Protein AF-A0A3D4CFB9-F1 (afdb_monomer)

pLDDT: mean 89.71, std 14.58, range [47.97, 98.88]

Nearest PDB structures (foldseek):
  4fzs-assembly1_A  TM=2.855E-01  e=3.615E+00  Homo sapiens
  7uwa-assembly1_i  TM=2.660E-01  e=6.168E+00  Citrus x limon

Solvent-accessible surface area (backbone atoms only — not comparable to full-atom values): 9078 Å² total; per-residue (Å²): 119,70,67,62,55,57,52,53,53,53,57,53,50,57,48,59,52,52,49,43,38,66,69,34,31,52,52,45,32,53,51,46,51,51,52,48,51,49,54,54,52,43,54,52,39,56,48,46,58,65,74,46,82,46,56,62,84,35,69,60,57,48,48,40,51,43,43,70,68,47,53,43,54,56,52,49,53,53,49,60,60,47,36,74,77,45,59,70,68,62,33,52,52,48,55,54,44,51,51,52,50,55,52,50,51,53,54,47,50,62,40,44,71,42,46,54,34,55,70,35,59,72,36,67,65,40,44,50,55,36,46,57,48,61,33,89,86,15,68,53,40,52,51,50,51,51,44,51,51,52,46,50,51,52,36,51,51,34,52,47,50,43,53,52,56,56,59,75,75,111

Radius of gyration: 21.68 Å; Cα contacts (8 Å, |Δi|>4): 134; chains: 1; bounding box: 56×26×66 Å

Mean predicted aligned error: 6.48 Å

Sequence (170 aa):
MLVFYITNTTLNQSRDINDKINNIYNPSVSTLEELKLKIIESKMLIYKWVAFPSESDNPEKKKLNHITSDEYQHIRSKLEQLSQFWPVSAKSQLDSTLKKIDDLFYEYESVKVLLPDFDSYNDAENRFLAISNVDENSYIHALSNEILWNLNDLINFQKHQTSKVSKEML

Structure (mmCIF, N/CA/C/O backbone):
data_AF-A0A3D4CFB9-F1
#
_entry.id   AF-A0A3D4CFB9-F1
#
loop_
_atom_site.group_PDB
_atom_site.id
_atom_site.type_symbol
_atom_site.label_atom_id
_atom_site.label_alt_id
_atom_site.label_comp_id
_atom_site.label_asym_id
_atom_site.label_entity_id
_atom_site.label_seq_id
_atom_site.pdbx_PDB_ins_code
_atom_site.Cartn_x
_atom_site.Cartn_y
_atom_site.Cartn_z
_atom_site.occupancy
_atom_site.B_iso_or_equiv
_atom_site.auth_seq_id
_atom_site.auth_comp_id
_atom_site.auth_asym_id
_atom_site.auth_atom_id
_atom_site.pdbx_PDB_model_num
ATOM 1 N N . MET A 1 1 ? -36.285 -11.216 43.066 1.00 54.06 1 MET A N 1
ATOM 2 C CA . MET A 1 1 ? -36.749 -10.617 41.793 1.00 54.06 1 MET A CA 1
ATOM 3 C C . MET A 1 1 ? -35.798 -9.536 41.262 1.00 54.06 1 MET A C 1
ATOM 5 O O . MET A 1 1 ? -35.476 -9.601 40.090 1.00 54.06 1 MET A O 1
ATOM 9 N N . LEU A 1 2 ? -35.276 -8.608 42.083 1.00 51.34 2 LEU A N 1
ATOM 10 C CA . LEU A 1 2 ? -34.312 -7.570 41.643 1.00 51.34 2 LEU A CA 1
ATOM 11 C C . LEU A 1 2 ? -32.921 -8.099 41.226 1.00 51.34 2 LEU A C 1
ATOM 13 O O . LEU A 1 2 ? -32.338 -7.593 40.275 1.00 51.34 2 LEU A O 1
ATOM 17 N N . VAL A 1 3 ? -32.411 -9.149 41.882 1.00 50.53 3 VAL A N 1
ATOM 18 C CA . VAL A 1 3 ? -31.071 -9.709 41.594 1.00 50.53 3 VAL A CA 1
ATOM 19 C C . VAL A 1 3 ? -30.989 -10.304 40.180 1.00 50.53 3 VAL A C 1
ATOM 21 O O . VAL A 1 3 ? -30.025 -10.048 39.475 1.00 50.53 3 VAL A O 1
ATOM 24 N N . PHE A 1 4 ? -32.037 -10.993 39.710 1.00 50.75 4 PHE A N 1
ATOM 25 C CA . PHE A 1 4 ? -32.074 -11.577 38.359 1.00 50.75 4 PHE A CA 1
ATOM 26 C C . PHE A 1 4 ? -32.054 -10.526 37.239 1.00 50.75 4 PHE A C 1
ATOM 28 O O . PHE A 1 4 ? -31.492 -10.783 36.179 1.00 50.75 4 PHE A O 1
ATOM 35 N N . TYR A 1 5 ? -32.639 -9.346 37.466 1.00 48.62 5 TYR A N 1
ATOM 36 C CA . TYR A 1 5 ? -32.657 -8.278 36.465 1.00 48.62 5 TYR A CA 1
ATOM 37 C C . TYR A 1 5 ? -31.267 -7.652 36.296 1.00 48.62 5 TYR A C 1
ATOM 39 O O . TYR A 1 5 ? -30.810 -7.481 35.171 1.00 48.62 5 TYR A O 1
ATOM 47 N N . ILE A 1 6 ? -30.561 -7.414 37.410 1.00 50.47 6 ILE A N 1
ATOM 48 C CA . ILE A 1 6 ? -29.187 -6.887 37.409 1.00 50.47 6 ILE A CA 1
ATOM 49 C C . ILE A 1 6 ? -28.220 -7.919 36.801 1.00 50.47 6 ILE A C 1
ATOM 51 O O . ILE A 1 6 ? -27.379 -7.566 35.980 1.00 50.47 6 ILE A O 1
ATOM 55 N N . THR A 1 7 ? -28.388 -9.212 37.108 1.00 52.31 7 THR A N 1
ATOM 56 C CA . THR A 1 7 ? -27.577 -10.285 36.505 1.00 52.31 7 THR A CA 1
ATOM 57 C C . THR A 1 7 ? -27.787 -10.391 34.989 1.00 52.31 7 THR A C 1
ATOM 59 O O . THR A 1 7 ? -26.820 -10.586 34.256 1.00 52.31 7 THR A O 1
ATOM 62 N N . ASN A 1 8 ? -29.018 -10.214 34.495 1.00 47.97 8 ASN A N 1
ATOM 63 C CA . ASN A 1 8 ? -29.321 -10.323 33.065 1.00 47.97 8 ASN A CA 1
ATOM 64 C C . ASN A 1 8 ? -28.813 -9.117 32.249 1.00 47.97 8 ASN A C 1
ATOM 66 O O . ASN A 1 8 ? -28.409 -9.278 31.099 1.00 47.97 8 ASN A O 1
ATOM 70 N N . THR A 1 9 ? -28.784 -7.913 32.830 1.00 48.81 9 THR A N 1
ATOM 71 C CA . THR A 1 9 ? -28.231 -6.725 32.157 1.00 48.81 9 THR A CA 1
ATOM 72 C C . THR A 1 9 ? -26.707 -6.765 32.065 1.00 48.81 9 THR A C 1
ATOM 74 O O . THR A 1 9 ? -26.164 -6.474 31.001 1.00 48.81 9 THR A O 1
ATOM 77 N N . THR A 1 10 ? -26.016 -7.194 33.128 1.00 51.50 10 THR A N 1
ATOM 78 C CA . THR A 1 10 ? -24.546 -7.284 33.145 1.00 51.50 10 THR A CA 1
ATOM 79 C C . THR A 1 10 ? -24.032 -8.389 32.213 1.00 51.50 10 THR A C 1
ATOM 81 O O . THR A 1 10 ? -23.087 -8.166 31.462 1.00 51.50 10 THR A O 1
ATOM 84 N N . LEU A 1 11 ? -24.695 -9.555 32.166 1.00 54.94 11 LEU A N 1
ATOM 85 C CA . LEU A 1 11 ? -24.332 -10.651 31.250 1.00 54.94 11 LEU A CA 1
ATOM 86 C C . LEU A 1 11 ? -24.511 -10.291 29.767 1.00 54.94 11 LEU A C 1
ATOM 88 O O . LEU A 1 11 ? -23.695 -10.695 28.938 1.00 54.94 11 LEU A O 1
ATOM 92 N N . ASN A 1 12 ? -25.559 -9.537 29.421 1.00 52.44 12 ASN A N 1
ATOM 93 C CA . ASN A 1 12 ? -25.791 -9.110 28.039 1.00 52.44 12 ASN A CA 1
ATOM 94 C C . ASN A 1 12 ? -24.802 -8.020 27.594 1.00 52.44 12 ASN A C 1
ATOM 96 O O . ASN A 1 12 ? -24.360 -8.044 26.448 1.00 52.44 12 ASN A O 1
ATOM 100 N N . GLN A 1 13 ? -24.394 -7.117 28.493 1.00 56.03 13 GLN A N 1
ATOM 101 C CA . GLN A 1 13 ? -23.363 -6.112 28.206 1.00 56.03 13 GLN A CA 1
ATOM 102 C C . GLN A 1 13 ? -21.980 -6.745 28.002 1.00 56.03 13 GLN A C 1
ATOM 104 O O . GLN A 1 13 ? -21.302 -6.412 27.033 1.00 56.03 13 GLN A O 1
ATOM 109 N N . SER A 1 14 ? -21.579 -7.708 28.842 1.00 50.50 14 SER A N 1
ATOM 110 C CA . SER A 1 14 ? -20.303 -8.417 28.657 1.00 50.50 14 SER A CA 1
ATOM 111 C C . SER A 1 14 ? -20.239 -9.208 27.344 1.00 50.50 14 SER A C 1
ATOM 113 O O . SER A 1 14 ? -19.162 -9.321 26.766 1.00 50.50 14 SER A O 1
ATOM 115 N N . ARG A 1 15 ? -21.367 -9.732 26.838 1.00 59.88 15 ARG A N 1
ATOM 116 C CA . ARG A 1 15 ? -21.425 -10.407 25.527 1.00 59.88 15 ARG A CA 1
ATOM 117 C C . ARG A 1 15 ? -21.252 -9.433 24.357 1.00 59.88 15 ARG A C 1
ATOM 119 O O . ARG A 1 15 ? -20.365 -9.657 23.544 1.00 59.88 15 ARG A O 1
ATOM 126 N N . ASP A 1 16 ? -21.996 -8.323 24.333 1.00 63.78 16 ASP A N 1
ATOM 127 C CA . ASP A 1 16 ? -21.887 -7.295 23.275 1.00 63.78 16 ASP A CA 1
ATOM 128 C C . ASP A 1 16 ? -20.476 -6.679 23.199 1.00 63.78 16 ASP A C 1
ATOM 130 O O . ASP A 1 16 ? -19.949 -6.381 22.126 1.00 63.78 16 ASP A O 1
ATOM 134 N N . ILE A 1 17 ? -19.821 -6.533 24.352 1.00 60.25 17 ILE A N 1
ATOM 135 C CA . ILE A 1 17 ? -18.449 -6.037 24.448 1.00 60.25 17 ILE A CA 1
ATOM 136 C C . ILE A 1 17 ? -17.432 -7.049 23.889 1.00 60.25 17 ILE A C 1
ATOM 138 O O . ILE A 1 17 ? -16.555 -6.684 23.099 1.00 60.25 17 ILE A O 1
ATOM 142 N N . ASN A 1 18 ? -17.548 -8.322 24.273 1.00 59.56 18 ASN A N 1
ATOM 143 C CA . ASN A 1 18 ? -16.647 -9.375 23.805 1.00 59.56 18 ASN A CA 1
ATOM 144 C C . ASN A 1 18 ? -16.822 -9.629 22.293 1.00 59.56 18 ASN A C 1
ATOM 146 O O . ASN A 1 18 ? -15.846 -9.867 21.576 1.00 59.56 18 ASN A O 1
ATOM 150 N N . ASP A 1 19 ? -18.046 -9.472 21.785 1.00 72.00 19 ASP A N 1
ATOM 151 C CA . ASP A 1 19 ? -18.350 -9.541 20.357 1.00 72.00 19 ASP A CA 1
ATOM 152 C C . ASP A 1 19 ? -17.677 -8.405 19.571 1.00 72.00 19 ASP A C 1
ATOM 154 O O . ASP A 1 19 ? -17.132 -8.651 18.494 1.00 72.00 19 ASP A O 1
ATOM 158 N N . LYS A 1 20 ? -17.612 -7.179 20.108 1.00 72.94 20 LYS A N 1
ATOM 159 C CA . LYS A 1 20 ? -16.893 -6.062 19.464 1.00 72.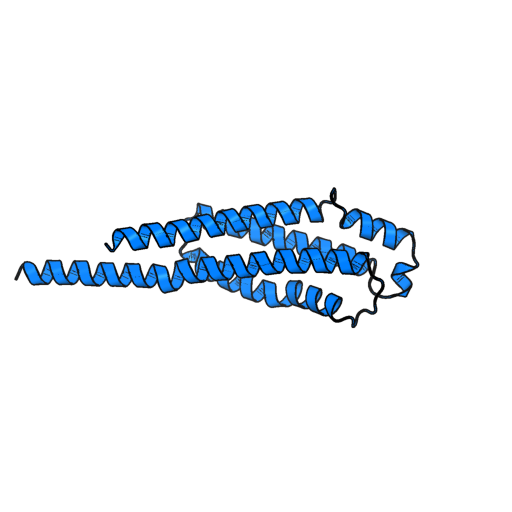94 20 LYS A CA 1
ATOM 160 C C . LYS A 1 20 ? -15.380 -6.285 19.413 1.00 72.94 20 LYS A C 1
ATOM 162 O O . LYS A 1 20 ? -14.756 -6.016 18.387 1.00 72.94 20 LYS A O 1
ATOM 167 N N . ILE A 1 21 ? -14.772 -6.809 20.480 1.00 71.44 21 ILE A N 1
ATOM 168 C CA . ILE A 1 21 ? -13.333 -7.127 20.480 1.00 71.44 21 ILE A CA 1
ATOM 169 C C . ILE A 1 21 ? -13.005 -8.171 19.411 1.00 71.44 21 ILE A C 1
ATOM 171 O O . ILE A 1 21 ? -12.107 -7.953 18.593 1.00 71.44 21 ILE A O 1
ATOM 175 N N . ASN A 1 22 ? -13.737 -9.286 19.404 1.00 79.19 22 ASN A N 1
ATOM 176 C CA . ASN A 1 22 ? -13.406 -10.425 18.552 1.00 79.19 22 ASN A CA 1
ATOM 177 C C . ASN A 1 22 ? -13.788 -10.212 17.085 1.00 79.19 22 ASN A C 1
ATOM 179 O O . ASN A 1 22 ? -13.092 -10.723 16.212 1.00 79.19 22 ASN A O 1
ATOM 183 N N . ASN A 1 23 ? -14.836 -9.433 16.805 1.00 83.00 23 ASN A N 1
ATOM 184 C CA . ASN A 1 23 ? -15.342 -9.264 15.441 1.00 83.00 23 ASN A CA 1
ATOM 185 C C . ASN A 1 23 ? -14.964 -7.925 14.794 1.00 83.00 23 ASN A C 1
ATOM 187 O O . ASN A 1 23 ? -15.076 -7.799 13.578 1.00 83.00 23 ASN A O 1
ATOM 191 N N . ILE A 1 24 ? -14.501 -6.934 15.567 1.00 85.50 24 ILE A N 1
ATOM 192 C CA . ILE A 1 24 ? -14.155 -5.606 15.036 1.00 85.50 24 ILE A CA 1
ATOM 193 C C . ILE A 1 24 ? -12.694 -5.283 15.325 1.00 85.50 24 ILE A C 1
ATOM 195 O O . ILE A 1 24 ? -11.904 -5.186 14.386 1.00 85.50 24 ILE A O 1
ATOM 199 N N . TYR A 1 25 ? -12.299 -5.132 16.591 1.00 86.81 25 TYR A N 1
ATOM 200 C CA . TYR A 1 25 ? -10.986 -4.559 16.915 1.00 86.81 25 TYR A CA 1
ATOM 201 C C . TYR A 1 25 ? -9.815 -5.496 16.596 1.00 86.81 25 TYR A C 1
ATOM 203 O O . TYR A 1 25 ? -8.871 -5.076 15.926 1.00 86.81 25 TYR A O 1
ATOM 211 N N . ASN A 1 26 ? -9.884 -6.773 16.985 1.00 90.12 26 ASN A N 1
ATOM 212 C CA . ASN A 1 26 ? -8.821 -7.736 16.673 1.00 90.12 26 ASN A CA 1
ATOM 213 C C . ASN A 1 26 ? -8.664 -7.957 15.153 1.00 90.12 26 ASN A C 1
ATOM 215 O O . ASN A 1 26 ? -7.538 -7.841 14.653 1.00 90.12 26 ASN A O 1
ATOM 219 N N . PRO A 1 27 ? -9.749 -8.176 14.378 1.00 94.75 27 PRO A N 1
ATOM 220 C CA . PRO A 1 27 ? -9.656 -8.235 12.922 1.00 94.75 27 PRO A CA 1
ATOM 221 C C . PRO A 1 27 ? -9.141 -6.938 12.290 1.00 94.75 27 PRO A C 1
ATOM 223 O O . PRO A 1 27 ? -8.397 -7.005 11.313 1.00 94.75 27 PRO A O 1
ATOM 226 N N . SER A 1 28 ? -9.488 -5.769 12.844 1.00 96.38 28 SER A N 1
ATOM 227 C CA . SER A 1 28 ? -8.995 -4.470 12.362 1.00 96.38 28 SER A CA 1
ATOM 228 C C . SER A 1 28 ? -7.484 -4.356 12.512 1.00 96.38 28 SER A C 1
ATOM 230 O O . SER A 1 28 ? -6.805 -4.025 11.544 1.00 96.38 28 SER A O 1
ATOM 232 N N . VAL A 1 29 ? -6.946 -4.689 13.691 1.00 97.12 29 VAL A N 1
ATOM 233 C CA . VAL A 1 29 ? -5.496 -4.683 13.935 1.00 97.12 29 VAL A CA 1
ATOM 234 C C . VAL A 1 29 ? -4.784 -5.623 12.968 1.00 97.12 29 VAL A C 1
ATOM 236 O O . VAL A 1 29 ? -3.865 -5.195 12.276 1.00 97.12 29 VAL A O 1
ATOM 239 N N . SER A 1 30 ? -5.238 -6.875 12.875 1.00 97.94 30 SER A N 1
ATOM 240 C CA . SER A 1 30 ? -4.607 -7.875 12.010 1.00 97.94 30 SER A CA 1
ATOM 241 C C . SER A 1 30 ? -4.636 -7.469 10.533 1.00 97.94 30 SER A C 1
ATOM 243 O O . SER A 1 30 ? -3.624 -7.592 9.851 1.00 97.94 30 SER A O 1
ATOM 245 N N . THR A 1 31 ? -5.760 -6.935 10.046 1.00 98.44 31 THR A N 1
ATOM 246 C CA . THR A 1 31 ? -5.900 -6.540 8.634 1.00 98.44 31 THR A CA 1
ATOM 247 C C . THR A 1 31 ? -5.084 -5.281 8.310 1.00 98.44 31 THR A C 1
ATOM 249 O O . THR A 1 31 ? -4.515 -5.174 7.228 1.00 98.44 31 THR A O 1
ATOM 252 N N . LEU A 1 32 ? -4.965 -4.330 9.246 1.00 98.75 32 LEU A N 1
ATOM 253 C CA . LEU A 1 32 ? -4.082 -3.169 9.081 1.00 98.75 32 LEU A CA 1
ATOM 254 C C . LEU A 1 32 ? -2.596 -3.564 9.097 1.00 98.75 32 LEU A C 1
ATOM 256 O O . LEU A 1 32 ? -1.803 -3.002 8.343 1.00 98.75 32 LEU A O 1
ATOM 260 N N . GLU A 1 33 ? -2.204 -4.519 9.945 1.00 98.62 33 GLU A N 1
ATOM 261 C CA . GLU A 1 33 ? -0.836 -5.052 9.972 1.00 98.62 33 GLU A CA 1
ATOM 262 C C . GLU A 1 33 ? -0.497 -5.789 8.673 1.00 98.62 33 GLU A C 1
ATOM 264 O O . GLU A 1 33 ? 0.588 -5.590 8.127 1.00 98.62 33 GLU A O 1
ATOM 269 N N . GLU A 1 34 ? -1.443 -6.564 8.141 1.00 98.69 34 GLU A N 1
ATOM 270 C CA . GLU A 1 34 ? -1.335 -7.186 6.823 1.00 98.69 34 GLU A CA 1
ATOM 271 C C . GLU A 1 34 ? -1.146 -6.131 5.725 1.00 98.69 34 GLU A C 1
ATOM 273 O O . GLU A 1 34 ? -0.172 -6.206 4.976 1.00 98.69 34 GLU A O 1
ATOM 278 N N . LEU A 1 35 ? -1.988 -5.089 5.684 1.00 98.81 35 LEU A N 1
ATOM 279 C CA . LEU A 1 35 ? -1.837 -3.989 4.726 1.00 98.81 35 LEU A CA 1
ATOM 280 C C . LEU A 1 35 ? -0.458 -3.330 4.835 1.00 98.81 35 LEU A C 1
ATOM 282 O O . LEU A 1 35 ? 0.208 -3.105 3.827 1.00 98.81 35 LEU A O 1
ATOM 286 N N . LYS A 1 36 ? 0.010 -3.058 6.058 1.00 98.81 36 LYS A N 1
ATOM 287 C CA . LYS A 1 36 ? 1.333 -2.467 6.292 1.00 98.81 36 LYS A CA 1
ATOM 288 C C . LYS A 1 36 ? 2.449 -3.333 5.717 1.00 98.81 36 LYS A C 1
ATOM 290 O O . LYS A 1 36 ? 3.356 -2.808 5.074 1.00 98.81 36 LYS A O 1
ATOM 295 N N . LEU A 1 37 ? 2.386 -4.647 5.936 1.00 98.69 37 LEU A N 1
ATOM 296 C CA . LEU A 1 37 ? 3.348 -5.588 5.368 1.00 98.69 37 LEU A CA 1
ATOM 297 C C . LEU A 1 37 ? 3.320 -5.552 3.838 1.00 98.69 37 LEU A C 1
ATOM 299 O O . LEU A 1 37 ? 4.385 -5.548 3.227 1.00 98.69 37 LEU A O 1
ATOM 303 N N . LYS A 1 38 ? 2.13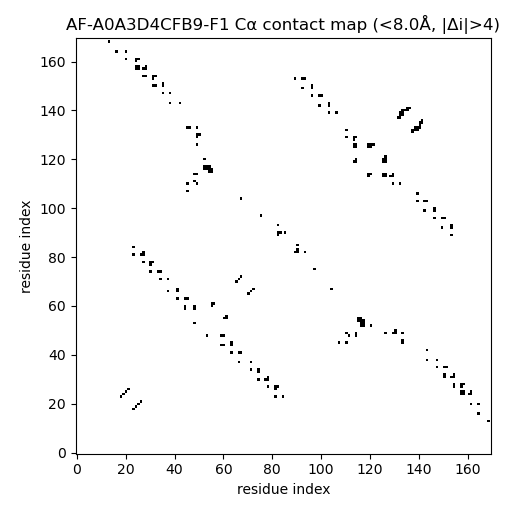5 -5.437 3.226 1.00 98.75 38 LYS A N 1
ATOM 304 C CA . LYS A 1 38 ? 2.000 -5.326 1.767 1.00 98.75 38 LYS A CA 1
ATOM 305 C C . LYS A 1 38 ? 2.609 -4.057 1.197 1.00 98.75 38 LYS A C 1
ATOM 307 O O . LYS A 1 38 ? 3.285 -4.145 0.181 1.00 98.75 38 LYS A O 1
ATOM 312 N N . ILE A 1 39 ? 2.459 -2.917 1.871 1.00 98.69 39 ILE A N 1
ATOM 313 C CA . ILE A 1 39 ? 3.100 -1.659 1.454 1.00 98.69 39 ILE A CA 1
ATOM 314 C C . ILE A 1 39 ? 4.631 -1.741 1.565 1.00 98.69 39 ILE A C 1
ATOM 316 O O . ILE A 1 39 ? 5.351 -1.255 0.694 1.00 98.69 39 ILE A O 1
ATOM 320 N N . ILE A 1 40 ? 5.157 -2.383 2.613 1.00 98.62 40 ILE A N 1
ATOM 321 C CA . ILE A 1 40 ? 6.607 -2.603 2.757 1.00 98.62 40 ILE A CA 1
ATOM 322 C C . ILE A 1 40 ? 7.121 -3.533 1.649 1.00 98.62 40 ILE A C 1
ATOM 324 O O . ILE A 1 40 ? 8.129 -3.235 1.006 1.00 98.62 40 ILE A O 1
ATOM 328 N N . GLU A 1 41 ? 6.424 -4.646 1.421 1.00 98.62 41 GLU A N 1
ATOM 329 C CA . GLU A 1 41 ? 6.759 -5.630 0.392 1.00 98.62 41 GLU A CA 1
ATOM 330 C C . GLU A 1 41 ? 6.725 -4.993 -1.005 1.00 98.62 41 GLU A C 1
ATOM 332 O O . GLU A 1 41 ? 7.689 -5.121 -1.759 1.00 98.62 41 GLU A O 1
ATOM 337 N N . SER A 1 42 ? 5.679 -4.228 -1.327 1.00 98.56 42 SER A N 1
ATOM 338 C CA . SER A 1 42 ? 5.543 -3.558 -2.621 1.00 98.56 42 SER A CA 1
ATOM 339 C C . SER A 1 42 ? 6.625 -2.500 -2.849 1.00 98.56 42 SER A C 1
ATOM 341 O O . SER A 1 42 ? 7.191 -2.446 -3.939 1.00 98.56 42 SER A O 1
ATOM 343 N N . LYS A 1 43 ? 6.983 -1.717 -1.816 1.00 98.19 43 LYS A N 1
ATOM 344 C CA . LYS A 1 43 ? 8.077 -0.731 -1.882 1.00 98.19 43 LYS A CA 1
ATOM 345 C C . LYS A 1 43 ? 9.420 -1.397 -2.183 1.00 98.19 43 LYS A C 1
ATOM 347 O O . LYS A 1 43 ? 10.192 -0.903 -3.001 1.00 98.19 43 LYS A O 1
ATOM 352 N N . MET A 1 44 ? 9.706 -2.531 -1.546 1.00 98.00 44 MET A N 1
ATOM 353 C CA . MET A 1 44 ? 10.911 -3.306 -1.848 1.00 98.00 44 MET A CA 1
ATOM 354 C C . MET A 1 44 ? 10.887 -3.827 -3.292 1.00 98.00 44 MET A C 1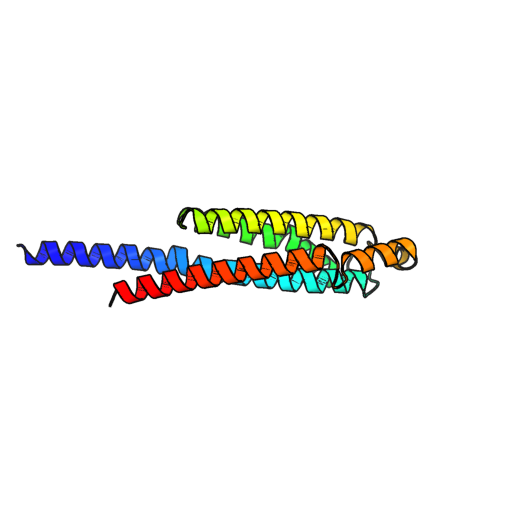
ATOM 356 O O . MET A 1 44 ? 11.896 -3.752 -3.990 1.00 98.00 44 MET A O 1
ATOM 360 N N . LEU A 1 45 ? 9.752 -4.364 -3.741 1.00 98.31 45 LEU A N 1
ATOM 361 C CA . LEU A 1 45 ? 9.630 -4.963 -5.068 1.00 98.31 45 LEU A CA 1
ATOM 362 C C . LEU A 1 45 ? 9.739 -3.933 -6.196 1.00 98.31 45 LEU A C 1
ATOM 364 O O . LEU A 1 45 ? 10.396 -4.225 -7.190 1.00 98.31 45 LEU A O 1
ATOM 368 N N . ILE A 1 46 ? 9.174 -2.729 -6.051 1.00 98.06 46 ILE A N 1
ATOM 369 C CA . ILE A 1 46 ? 9.337 -1.682 -7.072 1.00 98.06 46 ILE A CA 1
ATOM 370 C C . ILE A 1 46 ? 10.790 -1.196 -7.154 1.00 98.06 46 ILE A C 1
ATOM 372 O O . ILE A 1 46 ? 11.305 -0.976 -8.246 1.00 98.06 46 ILE A O 1
ATOM 376 N N . TYR A 1 47 ? 11.506 -1.125 -6.027 1.00 97.00 47 TYR A N 1
ATOM 377 C CA . TYR A 1 47 ? 12.938 -0.824 -6.041 1.00 97.00 47 TYR A CA 1
ATOM 378 C C . TYR A 1 47 ? 13.729 -1.909 -6.783 1.00 97.00 47 TYR A C 1
ATOM 380 O O . TYR A 1 47 ? 14.571 -1.605 -7.628 1.00 97.00 47 TYR A O 1
ATOM 388 N N . LYS A 1 48 ? 13.425 -3.188 -6.519 1.00 96.25 48 LYS A N 1
ATOM 389 C CA . LYS A 1 48 ? 14.033 -4.312 -7.242 1.00 96.25 48 LYS A CA 1
ATOM 390 C C . LYS A 1 48 ? 13.706 -4.292 -8.734 1.00 96.25 48 LYS A C 1
ATOM 392 O O . LYS A 1 48 ? 14.600 -4.564 -9.530 1.00 96.25 48 LYS A O 1
ATOM 397 N N . TRP A 1 49 ? 12.478 -3.917 -9.101 1.00 96.88 49 TRP A N 1
ATOM 398 C CA . TRP A 1 49 ? 12.062 -3.751 -10.495 1.00 96.88 49 TRP A CA 1
ATOM 399 C C . TRP A 1 49 ? 12.999 -2.796 -11.233 1.00 96.88 49 TRP A C 1
ATOM 401 O O . TRP A 1 49 ? 13.423 -3.091 -12.342 1.00 96.88 49 TRP A O 1
ATOM 411 N N . VAL A 1 50 ? 13.375 -1.679 -10.611 1.00 96.31 50 VAL A N 1
ATOM 412 C CA . VAL A 1 50 ? 14.287 -0.700 -11.217 1.00 96.31 50 VAL A CA 1
ATOM 413 C C . VAL A 1 50 ? 15.749 -1.157 -11.167 1.00 96.31 50 VAL A C 1
ATOM 415 O O . VAL A 1 50 ? 16.503 -0.944 -12.116 1.00 96.31 50 VAL A O 1
ATOM 418 N N . ALA A 1 51 ? 16.170 -1.791 -10.071 1.00 93.50 51 ALA A N 1
ATOM 419 C CA . ALA A 1 51 ? 17.568 -2.150 -9.843 1.00 93.50 51 ALA A CA 1
ATOM 420 C C . ALA A 1 51 ? 18.049 -3.344 -10.684 1.00 93.50 51 ALA A C 1
ATOM 422 O O . ALA A 1 51 ? 19.219 -3.380 -11.074 1.00 93.50 51 ALA A O 1
ATOM 423 N N . PHE A 1 52 ? 17.172 -4.317 -10.953 1.00 93.25 52 PHE A N 1
ATOM 424 C CA . PHE A 1 52 ? 17.543 -5.589 -11.569 1.00 93.25 52 PHE A CA 1
ATOM 425 C C . PHE A 1 52 ? 16.781 -5.823 -12.880 1.00 93.25 52 PHE A C 1
ATOM 427 O O . PHE A 1 52 ? 15.583 -6.128 -12.850 1.00 93.25 52 PHE A O 1
ATOM 434 N N . PRO A 1 53 ? 17.474 -5.746 -14.033 1.00 92.44 53 PRO A N 1
ATOM 435 C CA . PRO A 1 53 ? 16.909 -6.156 -15.310 1.00 92.44 53 PRO A CA 1
ATOM 436 C C . PRO A 1 53 ? 16.368 -7.582 -15.225 1.00 92.44 53 PRO A C 1
ATOM 438 O O . PRO A 1 53 ? 17.049 -8.489 -14.740 1.00 92.44 53 PRO A O 1
ATOM 441 N N . SER A 1 54 ? 15.130 -7.779 -15.664 1.00 91.12 54 SER A N 1
ATOM 442 C CA . SER A 1 54 ? 14.476 -9.087 -15.669 1.00 91.12 54 SER A CA 1
ATOM 443 C C . SER A 1 54 ? 13.319 -9.132 -16.665 1.00 91.12 54 SER A C 1
ATOM 445 O O . SER A 1 54 ? 12.686 -8.107 -16.934 1.00 91.12 54 SER A O 1
ATOM 447 N N . GLU A 1 55 ? 13.023 -10.330 -17.172 1.00 87.69 55 GLU A N 1
ATOM 448 C CA . GLU A 1 55 ? 11.826 -10.592 -17.977 1.00 87.69 55 GLU A CA 1
ATOM 449 C C . GLU A 1 55 ? 10.543 -10.246 -17.222 1.00 87.69 55 GLU A C 1
ATOM 451 O O . GLU A 1 55 ? 10.473 -10.329 -15.993 1.00 87.69 55 GLU A O 1
ATOM 456 N N . SER A 1 56 ? 9.488 -9.945 -17.975 1.00 81.94 56 SER A N 1
ATOM 457 C CA . SER A 1 56 ? 8.145 -9.696 -17.432 1.00 81.94 56 SER A CA 1
ATOM 458 C C . SER A 1 56 ? 7.586 -10.867 -16.608 1.00 81.94 56 SER A C 1
ATOM 460 O O . SER A 1 56 ? 6.766 -10.667 -15.710 1.00 81.94 56 SER A O 1
ATOM 462 N N . ASP A 1 57 ? 8.043 -12.095 -16.873 1.00 87.19 57 ASP A N 1
ATOM 463 C CA . ASP A 1 57 ? 7.587 -13.304 -16.195 1.00 87.19 57 ASP A CA 1
ATOM 464 C C . ASP A 1 57 ? 8.305 -13.582 -14.860 1.00 87.19 57 ASP A C 1
ATOM 466 O O . ASP A 1 57 ? 7.964 -14.557 -14.173 1.00 87.19 57 ASP A O 1
ATOM 470 N N . ASN A 1 58 ? 9.240 -12.708 -14.475 1.00 93.12 58 ASN A N 1
ATOM 471 C CA . ASN A 1 58 ? 10.003 -12.802 -13.243 1.00 93.12 58 ASN A CA 1
ATOM 472 C C . ASN A 1 58 ? 9.073 -12.904 -12.010 1.00 93.12 58 ASN A C 1
ATOM 474 O O . ASN A 1 58 ? 8.103 -12.143 -11.895 1.00 93.12 58 ASN A O 1
ATOM 478 N N . PRO A 1 59 ? 9.355 -13.813 -11.054 1.00 95.00 59 PRO A N 1
ATOM 479 C CA . PRO A 1 59 ? 8.506 -14.014 -9.879 1.00 95.00 59 PRO A CA 1
ATOM 480 C C . PRO A 1 59 ? 8.276 -12.758 -9.028 1.00 95.00 59 PRO A C 1
ATOM 482 O O . PRO A 1 59 ? 7.178 -12.575 -8.509 1.00 95.00 59 PRO A O 1
ATOM 485 N N . GLU A 1 60 ? 9.274 -11.881 -8.889 1.00 94.81 60 GLU A N 1
ATOM 486 C CA . GLU A 1 60 ? 9.164 -10.642 -8.109 1.00 94.81 60 GLU A CA 1
ATOM 487 C C . GLU A 1 60 ? 8.269 -9.618 -8.816 1.00 94.81 60 GLU A C 1
ATOM 489 O O . GLU A 1 60 ? 7.409 -9.009 -8.175 1.00 94.81 60 GLU A O 1
ATOM 494 N N . LYS A 1 61 ? 8.391 -9.494 -10.146 1.00 95.88 61 LYS A N 1
ATOM 495 C CA . LYS A 1 61 ? 7.501 -8.655 -10.964 1.00 95.88 61 LYS A CA 1
ATOM 496 C C . LYS A 1 61 ? 6.047 -9.131 -10.871 1.00 95.88 61 LYS A C 1
ATOM 498 O O . LYS A 1 61 ? 5.146 -8.346 -10.572 1.00 95.88 61 LYS A O 1
ATOM 503 N N . LYS A 1 62 ? 5.821 -10.441 -11.028 1.00 96.88 62 LYS A N 1
ATOM 504 C CA . LYS A 1 62 ? 4.501 -11.071 -10.841 1.00 96.88 62 LYS A CA 1
ATOM 505 C C . LYS A 1 62 ? 3.945 -10.841 -9.439 1.00 96.88 62 LYS A C 1
ATOM 507 O O . LYS A 1 62 ? 2.763 -10.537 -9.300 1.00 96.88 62 LYS A O 1
ATOM 512 N N . LYS A 1 63 ? 4.785 -10.953 -8.406 1.00 97.88 63 LYS A N 1
ATOM 513 C CA . LYS A 1 63 ? 4.375 -10.713 -7.021 1.00 97.88 63 LYS A CA 1
ATOM 514 C C . LYS A 1 63 ? 3.943 -9.267 -6.800 1.00 97.88 63 LYS A C 1
ATOM 516 O O . LYS A 1 63 ? 2.904 -9.059 -6.183 1.00 97.88 63 LYS A O 1
ATOM 521 N N . LEU A 1 64 ? 4.688 -8.288 -7.321 1.00 98.25 64 LEU A N 1
ATOM 522 C CA . LEU A 1 64 ? 4.300 -6.880 -7.214 1.00 98.25 64 LEU A CA 1
ATOM 523 C C . LEU A 1 64 ? 2.933 -6.642 -7.854 1.00 98.25 64 LEU A C 1
ATOM 525 O O . LEU A 1 64 ? 2.074 -6.036 -7.225 1.00 98.25 64 LEU A O 1
ATOM 529 N N . ASN A 1 65 ? 2.721 -7.171 -9.060 1.00 97.62 65 ASN A N 1
ATOM 530 C CA . ASN A 1 65 ? 1.437 -7.058 -9.750 1.00 97.62 65 ASN A CA 1
ATOM 531 C C . ASN A 1 65 ? 0.299 -7.684 -8.938 1.00 97.62 65 ASN A C 1
ATOM 533 O O . ASN A 1 65 ? -0.722 -7.040 -8.738 1.00 97.62 65 ASN A O 1
ATOM 537 N N . HIS A 1 66 ? 0.500 -8.889 -8.401 1.00 98.00 66 HIS A N 1
ATOM 538 C CA . HIS A 1 66 ? -0.504 -9.562 -7.576 1.00 98.00 66 HIS A CA 1
ATOM 539 C C . HIS A 1 66 ? -0.839 -8.788 -6.288 1.00 98.00 66 HIS A C 1
ATOM 541 O O . HIS A 1 66 ? -2.003 -8.713 -5.894 1.00 98.00 66 HIS A O 1
ATOM 547 N N . ILE A 1 67 ? 0.158 -8.162 -5.646 1.00 98.56 67 ILE A N 1
ATOM 548 C CA . ILE A 1 67 ? -0.078 -7.295 -4.483 1.00 98.56 67 ILE A CA 1
ATOM 549 C C . ILE A 1 67 ? -0.958 -6.102 -4.872 1.00 98.56 67 ILE A C 1
ATOM 551 O O . ILE A 1 67 ? -1.925 -5.813 -4.167 1.00 98.56 67 ILE A O 1
ATOM 555 N N . THR A 1 68 ? -0.632 -5.414 -5.972 1.00 97.31 68 THR A N 1
ATOM 556 C CA . THR A 1 68 ? -1.307 -4.168 -6.366 1.00 97.31 68 THR A CA 1
ATOM 557 C C . THR A 1 68 ? -2.689 -4.393 -6.982 1.00 97.31 68 THR A C 1
ATOM 559 O O . THR A 1 68 ? -3.557 -3.538 -6.819 1.00 97.31 68 THR A O 1
ATOM 562 N N . SER A 1 69 ? -2.923 -5.522 -7.664 1.00 94.25 69 SER A N 1
ATOM 563 C CA . SER A 1 69 ? -4.199 -5.807 -8.336 1.00 94.25 69 SER A CA 1
ATOM 564 C C . SER A 1 69 ? -5.175 -6.636 -7.504 1.00 94.25 69 SER A C 1
ATOM 566 O O . SER A 1 69 ? -6.377 -6.387 -7.580 1.00 94.25 69 SER A O 1
ATOM 568 N N . ASP A 1 70 ? -4.685 -7.589 -6.702 1.00 96.62 70 ASP A N 1
ATOM 569 C CA . ASP A 1 70 ? -5.538 -8.625 -6.107 1.00 96.62 70 ASP A CA 1
ATOM 570 C C . ASP A 1 70 ? -5.511 -8.566 -4.576 1.00 96.62 70 ASP A C 1
ATOM 572 O O . ASP A 1 70 ? -6.537 -8.307 -3.941 1.00 96.62 70 ASP A O 1
ATOM 576 N N . GLU A 1 71 ? -4.339 -8.766 -3.959 1.00 98.12 71 GLU A N 1
ATOM 577 C CA . GLU A 1 71 ? -4.231 -8.848 -2.493 1.00 98.12 71 GLU A CA 1
ATOM 578 C C . GLU A 1 71 ? -4.708 -7.549 -1.831 1.00 98.12 71 GLU A C 1
ATOM 580 O O . GLU A 1 71 ? -5.470 -7.580 -0.860 1.00 98.12 71 GLU A O 1
ATOM 585 N N . TYR A 1 72 ? -4.330 -6.398 -2.394 1.00 98.25 72 TYR A N 1
ATOM 586 C CA . TYR A 1 72 ? -4.783 -5.104 -1.900 1.00 98.25 72 TYR A CA 1
ATOM 587 C C . TYR A 1 72 ? -6.306 -4.946 -1.956 1.00 98.25 72 TYR A C 1
ATOM 589 O O . TYR A 1 72 ? -6.888 -4.466 -0.986 1.00 98.25 72 TYR A O 1
ATOM 597 N N . GLN A 1 73 ? -6.972 -5.384 -3.028 1.00 98.06 73 GLN A N 1
ATOM 598 C CA . GLN A 1 73 ? -8.429 -5.249 -3.154 1.00 98.06 73 GLN A CA 1
ATOM 599 C C . GLN A 1 73 ? -9.163 -6.053 -2.075 1.00 98.06 73 GLN A C 1
ATOM 601 O O . GLN A 1 73 ? -10.129 -5.573 -1.474 1.00 98.06 73 GLN A O 1
ATOM 606 N N . HIS A 1 74 ? -8.664 -7.250 -1.761 1.00 98.06 74 HIS A N 1
ATOM 607 C CA . HIS A 1 74 ? -9.204 -8.070 -0.678 1.00 98.06 74 HIS A CA 1
ATOM 608 C C . HIS A 1 74 ? -9.026 -7.409 0.695 1.00 98.06 74 HIS A C 1
ATOM 610 O O . HIS A 1 74 ? -9.982 -7.316 1.471 1.00 98.06 74 HIS A O 1
ATOM 616 N N . ILE A 1 75 ? -7.823 -6.906 0.985 1.00 98.56 75 ILE A N 1
ATOM 617 C CA . ILE A 1 75 ? -7.512 -6.222 2.247 1.00 98.56 75 ILE A CA 1
ATOM 618 C C . ILE A 1 75 ? -8.340 -4.939 2.389 1.00 98.56 75 ILE A C 1
ATOM 620 O O . ILE A 1 75 ? -8.938 -4.698 3.441 1.00 98.56 75 ILE A O 1
ATOM 624 N N . ARG A 1 76 ? -8.422 -4.142 1.318 1.00 98.50 76 ARG A N 1
ATOM 625 C CA . ARG A 1 76 ? -9.209 -2.909 1.243 1.00 98.50 76 ARG A CA 1
ATOM 626 C C . ARG A 1 76 ? -10.673 -3.173 1.572 1.00 98.50 76 ARG A C 1
ATOM 628 O O . ARG A 1 76 ? -11.200 -2.553 2.492 1.00 98.50 76 ARG A O 1
ATOM 635 N N . SER A 1 77 ? -11.305 -4.125 0.886 1.00 98.12 77 SER A N 1
ATOM 636 C CA . SER A 1 77 ? -12.720 -4.448 1.106 1.00 98.12 77 SER A CA 1
ATOM 637 C C . SER A 1 77 ? -12.991 -4.866 2.556 1.00 98.12 77 SER A C 1
ATOM 639 O O . SER A 1 77 ? -13.956 -4.418 3.179 1.00 98.12 77 SER A O 1
ATOM 641 N N . LYS A 1 78 ? -12.097 -5.668 3.143 1.00 97.94 78 LYS A N 1
ATOM 642 C CA . LYS A 1 78 ? -12.203 -6.083 4.546 1.00 97.94 78 LYS A CA 1
ATOM 643 C C . LYS A 1 78 ? -12.079 -4.898 5.510 1.00 97.94 78 LYS A C 1
ATOM 645 O O . LYS A 1 78 ? -12.855 -4.805 6.461 1.00 97.94 78 LYS A O 1
ATOM 650 N N . LEU A 1 79 ? -11.149 -3.973 5.269 1.00 98.31 79 LEU A N 1
ATOM 651 C CA . LEU A 1 79 ? -11.011 -2.755 6.076 1.00 98.31 79 LEU A CA 1
ATOM 652 C C . LEU A 1 79 ? -12.219 -1.825 5.934 1.00 98.31 79 LEU A C 1
ATOM 654 O O . LEU A 1 79 ? -12.671 -1.277 6.934 1.00 98.31 79 LEU A O 1
ATOM 658 N N . GLU A 1 80 ? -12.784 -1.681 4.736 1.00 97.69 80 GLU A N 1
ATOM 659 C CA . GLU A 1 80 ? -13.998 -0.891 4.498 1.00 97.69 80 GLU A CA 1
ATOM 660 C C . GLU A 1 80 ? -15.220 -1.457 5.241 1.00 97.69 80 GLU A C 1
ATOM 662 O O . GLU A 1 80 ? -16.057 -0.688 5.721 1.00 97.69 80 GLU A O 1
ATOM 667 N N . GLN A 1 81 ? -15.317 -2.784 5.377 1.00 96.19 81 GLN A N 1
ATOM 668 C CA . GLN A 1 81 ? -16.354 -3.445 6.177 1.00 96.19 81 GLN A CA 1
ATOM 669 C C . GLN A 1 81 ? -16.142 -3.219 7.678 1.00 96.19 81 GLN A C 1
ATOM 671 O O . GLN A 1 81 ? -17.065 -2.812 8.384 1.00 96.19 81 GLN A O 1
ATOM 676 N N . LEU A 1 82 ? -14.919 -3.436 8.170 1.00 95.62 82 LEU A N 1
ATOM 677 C CA . LEU A 1 82 ? -14.583 -3.250 9.585 1.00 95.62 82 LEU A CA 1
ATOM 678 C C . LEU A 1 82 ? -14.738 -1.785 10.019 1.00 95.62 82 LEU A C 1
ATOM 680 O O . LEU A 1 82 ? -15.230 -1.509 11.115 1.00 95.62 82 LEU A O 1
ATOM 684 N N . SER A 1 83 ? -14.384 -0.839 9.144 1.00 95.94 83 SER A N 1
ATOM 685 C CA . SER A 1 83 ? -14.405 0.595 9.440 1.00 95.94 83 SER A CA 1
ATOM 686 C C . SER A 1 83 ? -15.800 1.195 9.573 1.00 95.94 83 SER A C 1
ATOM 688 O O . SER A 1 83 ? -15.933 2.318 10.058 1.00 95.94 83 SER A O 1
ATOM 690 N N . GLN A 1 84 ? -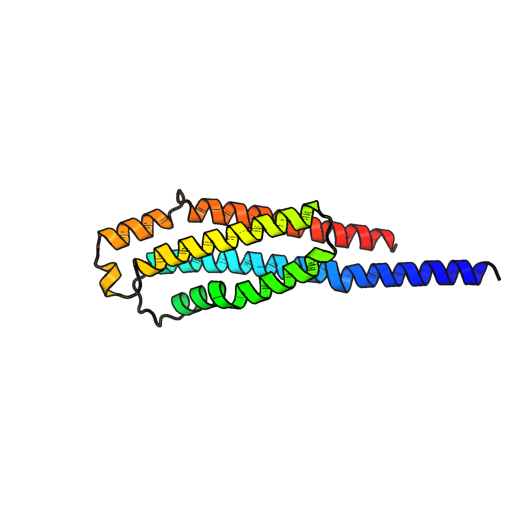16.858 0.470 9.188 1.00 94.12 84 GLN A N 1
ATOM 691 C CA . GLN A 1 84 ? -18.242 0.900 9.432 1.00 94.12 84 GLN A CA 1
ATOM 692 C C . GLN A 1 84 ? -18.552 1.045 10.926 1.00 94.12 84 GLN A C 1
ATOM 694 O O . GLN A 1 84 ? -19.430 1.816 11.299 1.00 94.12 84 GLN A O 1
ATOM 699 N N . PHE A 1 85 ? -17.806 0.340 11.777 1.00 91.25 85 PHE A N 1
ATOM 700 C CA . PHE A 1 85 ? -17.974 0.370 13.228 1.00 91.25 85 PHE A CA 1
ATOM 701 C C . PHE A 1 85 ? -16.936 1.243 13.941 1.00 91.25 85 PHE A C 1
ATOM 703 O O . PHE A 1 85 ? -16.898 1.287 15.171 1.00 91.25 85 PHE A O 1
ATOM 710 N N . TRP A 1 86 ? -16.056 1.913 13.194 1.00 93.19 86 TRP A N 1
ATOM 711 C CA . TRP A 1 86 ? -15.031 2.774 13.773 1.00 93.19 86 TRP A CA 1
ATOM 712 C C . TRP A 1 86 ? -15.584 4.177 14.036 1.00 93.19 86 TRP A C 1
ATOM 714 O O . TRP A 1 86 ? -16.526 4.617 13.373 1.00 93.19 86 TRP A O 1
ATOM 724 N N . PRO A 1 87 ? -14.972 4.940 14.957 1.00 93.50 87 PRO A N 1
ATOM 725 C CA . PRO A 1 87 ? -15.236 6.367 15.057 1.00 93.50 87 PRO A CA 1
ATOM 726 C C . PRO A 1 87 ? -14.973 7.079 13.727 1.00 93.50 87 PRO A C 1
ATOM 728 O O . PRO A 1 87 ? -14.030 6.745 13.008 1.00 93.50 87 PRO A O 1
ATOM 731 N N . VAL A 1 88 ? -15.782 8.099 13.430 1.00 94.50 88 VAL A N 1
ATOM 732 C CA . VAL A 1 88 ? -15.752 8.837 12.152 1.00 94.50 88 VAL A CA 1
ATOM 733 C C . VAL A 1 88 ? -14.353 9.361 11.812 1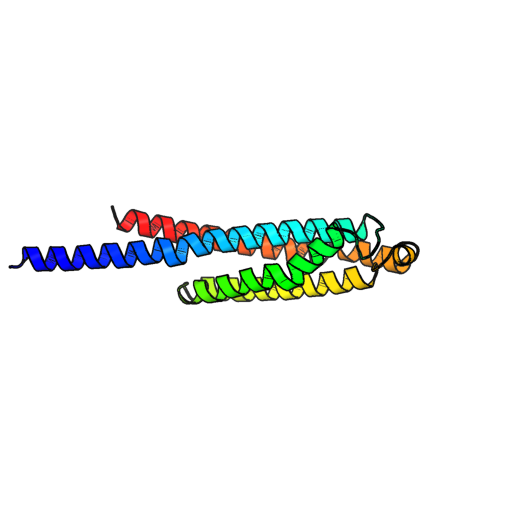.00 94.50 88 VAL A C 1
ATOM 735 O O . VAL A 1 88 ? -13.949 9.312 10.655 1.00 94.50 88 VAL A O 1
ATOM 738 N N . SER A 1 89 ? -13.588 9.814 12.809 1.00 95.62 89 SER A N 1
ATOM 739 C CA . SER A 1 89 ? -12.209 10.274 12.615 1.00 95.62 89 SER A CA 1
ATOM 740 C C . SER A 1 89 ? -11.284 9.163 12.107 1.00 95.62 89 SER A C 1
ATOM 742 O O . SER A 1 89 ? -10.587 9.364 11.117 1.00 95.62 89 SER A O 1
ATOM 744 N N . ALA A 1 90 ? -11.319 7.983 12.731 1.00 96.56 90 ALA A N 1
ATOM 745 C CA . ALA A 1 90 ? -10.504 6.835 12.333 1.00 96.56 90 ALA A CA 1
ATOM 746 C C . ALA A 1 90 ? -10.923 6.292 10.958 1.00 96.56 90 ALA A C 1
ATOM 748 O O . ALA A 1 90 ? -10.069 5.930 10.151 1.00 96.56 90 ALA A O 1
ATOM 749 N N . LYS A 1 91 ? -12.230 6.280 10.662 1.00 97.62 91 LYS A N 1
ATOM 750 C CA . LYS A 1 91 ? -12.741 5.924 9.331 1.00 97.62 91 LYS A CA 1
ATOM 751 C C . LYS A 1 91 ? -12.232 6.895 8.260 1.00 97.62 91 LYS A C 1
ATOM 753 O O . LYS A 1 91 ? -11.683 6.459 7.260 1.00 97.62 91 LYS A O 1
ATOM 758 N N . SER A 1 92 ? -12.331 8.202 8.505 1.00 98.12 92 SER A N 1
ATOM 759 C CA . SER A 1 92 ? -11.844 9.236 7.581 1.00 98.12 92 SER A CA 1
ATOM 760 C C . SER A 1 92 ? -10.331 9.134 7.333 1.00 98.12 92 SER A C 1
ATOM 762 O O . SER A 1 92 ? -9.867 9.258 6.199 1.00 98.12 92 SER A O 1
ATOM 764 N N . GLN A 1 93 ? -9.551 8.840 8.379 1.00 98.44 93 GLN A N 1
ATOM 765 C CA . GLN A 1 93 ? -8.113 8.605 8.251 1.00 98.44 93 GLN A CA 1
ATOM 766 C C . GLN A 1 93 ? -7.807 7.352 7.418 1.00 98.44 93 GLN A C 1
ATOM 768 O O . GLN A 1 93 ? -6.909 7.393 6.574 1.00 98.44 93 GLN A O 1
ATOM 773 N N . LEU A 1 94 ? -8.560 6.260 7.600 1.00 98.69 94 LEU A N 1
ATOM 774 C CA . LEU A 1 94 ? -8.458 5.078 6.743 1.00 98.69 94 LEU A CA 1
ATOM 775 C C . LEU A 1 94 ? -8.788 5.423 5.289 1.00 98.69 94 LEU A C 1
ATOM 777 O O . LEU A 1 94 ? -7.987 5.112 4.415 1.00 98.69 94 LEU A O 1
ATOM 781 N N . ASP A 1 95 ? -9.904 6.102 5.028 1.00 98.62 95 ASP A N 1
ATOM 782 C CA . ASP A 1 95 ? -10.330 6.463 3.671 1.00 98.62 95 ASP A CA 1
ATOM 783 C C . ASP A 1 95 ? -9.273 7.326 2.962 1.00 98.62 95 ASP A C 1
ATOM 785 O O . ASP A 1 95 ? -8.958 7.110 1.791 1.00 98.62 95 ASP A O 1
ATOM 789 N N . SER A 1 96 ? -8.670 8.285 3.675 1.00 98.56 96 SER A N 1
ATOM 790 C CA . SER A 1 96 ? -7.550 9.075 3.151 1.00 98.56 96 SER A CA 1
ATOM 791 C C . SER A 1 96 ? -6.303 8.225 2.899 1.00 98.56 96 SER A C 1
ATOM 793 O O . SER A 1 96 ? -5.610 8.445 1.908 1.00 98.56 96 SER A O 1
ATOM 795 N N . THR A 1 97 ? -6.017 7.255 3.769 1.00 98.81 97 THR A N 1
ATOM 796 C CA . THR A 1 97 ? -4.872 6.345 3.619 1.00 98.81 97 THR A CA 1
ATOM 797 C C . THR A 1 97 ? -5.056 5.415 2.422 1.00 98.81 97 THR A C 1
ATOM 799 O O . THR A 1 97 ? -4.114 5.222 1.662 1.00 98.81 97 THR A O 1
ATOM 802 N N . LEU A 1 98 ? -6.262 4.883 2.208 1.00 98.81 98 LEU A N 1
ATOM 803 C CA . LEU A 1 98 ? -6.573 4.018 1.069 1.00 98.81 98 LEU A CA 1
ATOM 804 C C . LEU A 1 98 ? -6.418 4.761 -0.260 1.00 98.81 98 LEU A C 1
ATOM 806 O O . LEU A 1 98 ? -5.791 4.220 -1.161 1.00 98.81 98 LEU A O 1
ATOM 810 N N . LYS A 1 99 ? -6.867 6.020 -0.346 1.00 98.69 99 LYS A N 1
ATOM 811 C CA . LYS A 1 99 ? -6.640 6.864 -1.533 1.00 98.69 99 LYS A CA 1
ATOM 812 C C . LYS A 1 99 ? -5.155 7.075 -1.829 1.00 98.69 99 LYS A C 1
ATOM 814 O O . LYS A 1 99 ? -4.741 6.934 -2.966 1.00 98.69 99 LYS A O 1
ATOM 819 N N . LYS A 1 100 ? -4.339 7.331 -0.802 1.00 98.81 100 LYS A N 1
ATOM 820 C CA . LYS A 1 100 ? -2.880 7.447 -0.973 1.00 98.81 100 LYS A CA 1
ATOM 821 C C . LYS A 1 100 ? -2.250 6.146 -1.465 1.00 98.81 100 LYS A C 1
ATOM 823 O O . LYS A 1 100 ? -1.262 6.190 -2.182 1.00 98.81 100 LYS A O 1
ATOM 828 N N . ILE A 1 101 ? -2.791 4.995 -1.067 1.00 98.88 101 ILE A N 1
ATOM 829 C CA . ILE A 1 101 ? -2.330 3.697 -1.574 1.00 98.88 101 ILE A CA 1
ATOM 830 C C . ILE A 1 101 ? -2.724 3.522 -3.044 1.00 98.88 101 ILE A C 1
ATOM 832 O O . ILE A 1 101 ? -1.888 3.078 -3.825 1.00 98.88 101 ILE A O 1
ATOM 836 N N . ASP A 1 102 ? -3.946 3.912 -3.424 1.00 98.69 102 ASP A N 1
ATOM 837 C CA . ASP A 1 102 ? -4.371 3.942 -4.830 1.00 98.69 102 ASP A CA 1
ATOM 838 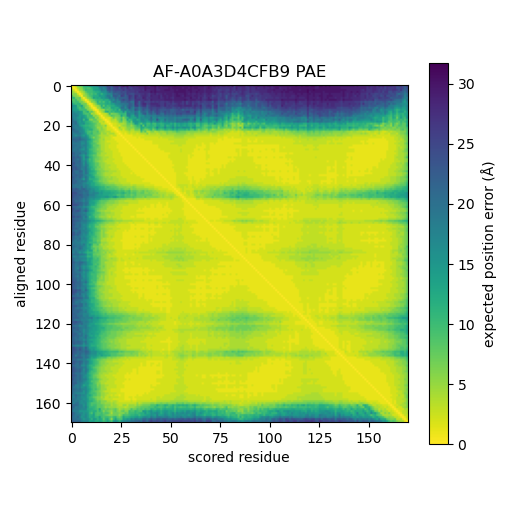C C . ASP A 1 102 ? -3.410 4.829 -5.659 1.00 98.69 102 ASP A C 1
ATOM 840 O O . ASP A 1 102 ? -2.895 4.386 -6.687 1.00 98.69 102 ASP A O 1
ATOM 844 N N . ASP A 1 103 ? -3.080 6.028 -5.162 1.00 98.56 103 ASP A N 1
ATOM 845 C CA . ASP A 1 103 ? -2.119 6.946 -5.793 1.00 98.56 103 ASP A CA 1
ATOM 846 C C . ASP A 1 103 ? -0.706 6.331 -5.873 1.00 98.56 103 ASP A C 1
ATOM 848 O O . ASP A 1 103 ? -0.062 6.368 -6.918 1.00 98.56 103 ASP A O 1
ATOM 852 N N . LEU A 1 104 ? -0.224 5.694 -4.800 1.00 98.75 104 LEU A N 1
ATOM 853 C CA . LEU A 1 104 ? 1.082 5.026 -4.779 1.00 98.75 104 LEU A CA 1
ATOM 854 C C . LEU A 1 104 ? 1.177 3.932 -5.847 1.00 98.75 104 LEU A C 1
ATOM 856 O O . LEU A 1 104 ? 2.207 3.788 -6.505 1.00 98.75 104 LEU A O 1
ATOM 860 N N . PHE A 1 105 ? 0.121 3.137 -6.006 1.00 98.69 105 PHE A N 1
ATOM 861 C CA . PHE A 1 105 ? 0.105 2.059 -6.988 1.00 98.69 105 PHE A CA 1
ATOM 862 C C . PHE A 1 105 ? -0.027 2.581 -8.413 1.00 98.69 105 PHE A C 1
ATOM 864 O O . PHE A 1 105 ? 0.570 1.996 -9.313 1.00 98.69 105 PHE A O 1
ATOM 871 N N . TYR A 1 106 ? -0.704 3.710 -8.617 1.00 98.25 106 TYR A N 1
ATOM 872 C CA . TYR A 1 106 ? -0.670 4.414 -9.894 1.00 98.25 106 TYR A CA 1
ATOM 873 C C . TYR A 1 106 ? 0.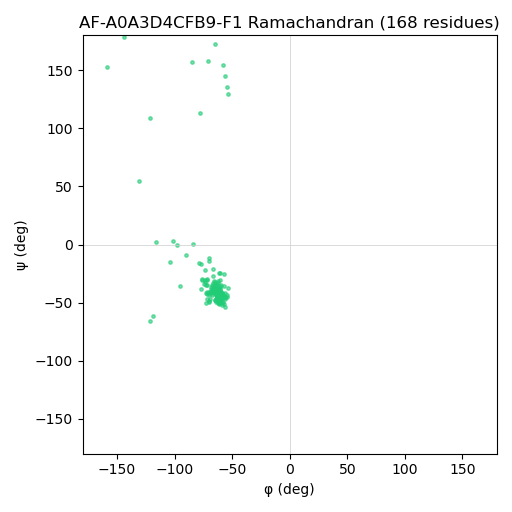761 4.836 -10.273 1.00 98.25 106 TYR A C 1
ATOM 875 O O . TYR A 1 106 ? 1.207 4.578 -11.391 1.00 98.25 106 TYR A O 1
ATOM 883 N N . GLU A 1 107 ? 1.530 5.384 -9.328 1.00 98.31 107 GLU A N 1
ATOM 884 C CA . GLU A 1 107 ? 2.941 5.724 -9.563 1.00 98.31 107 GLU A CA 1
ATOM 885 C C . GLU A 1 107 ? 3.805 4.487 -9.856 1.00 98.31 107 GLU A C 1
ATOM 887 O O . GLU A 1 107 ? 4.723 4.537 -10.678 1.00 98.31 107 GLU A O 1
ATOM 892 N N . TYR A 1 108 ? 3.498 3.339 -9.243 1.00 98.50 108 TYR A N 1
ATOM 893 C CA . TYR A 1 108 ? 4.178 2.086 -9.583 1.00 98.50 108 TYR A CA 1
ATOM 894 C C . TYR A 1 108 ? 3.932 1.674 -11.029 1.00 98.50 108 TYR A C 1
ATOM 896 O O . TYR A 1 108 ? 4.874 1.233 -11.681 1.00 98.50 108 TYR 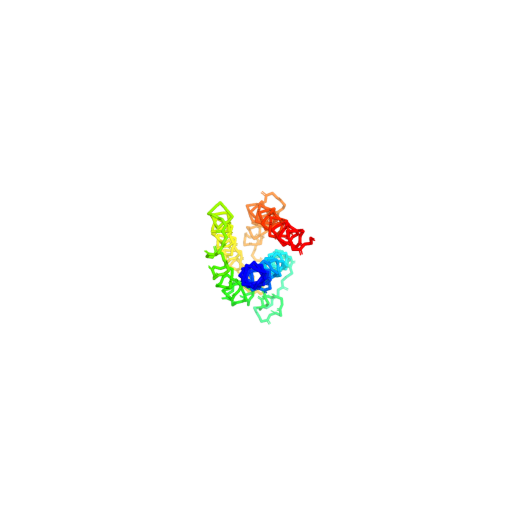A O 1
ATOM 904 N N . GLU A 1 109 ? 2.713 1.820 -11.551 1.00 98.00 109 GLU A N 1
ATOM 905 C CA . GLU A 1 109 ? 2.435 1.514 -12.958 1.00 98.00 109 GLU A CA 1
ATOM 906 C C . GLU A 1 109 ? 3.244 2.412 -13.901 1.00 98.00 109 GLU A C 1
ATOM 908 O O . GLU A 1 109 ? 3.847 1.909 -14.851 1.00 98.00 109 GLU A O 1
ATOM 913 N N . SER A 1 110 ? 3.369 3.706 -13.586 1.00 96.94 110 SER A N 1
ATOM 914 C CA . SER A 1 110 ? 4.228 4.631 -14.339 1.00 96.94 110 SER A CA 1
ATOM 915 C C . SER A 1 110 ? 5.681 4.147 -14.404 1.00 96.94 110 SER A C 1
ATOM 917 O O . SER A 1 110 ? 6.297 4.182 -15.468 1.00 96.94 110 SER A O 1
ATOM 919 N N . VAL A 1 111 ? 6.225 3.627 -13.298 1.00 97.44 111 VAL A N 1
ATOM 920 C CA . VAL A 1 111 ? 7.583 3.054 -13.262 1.00 97.44 111 VAL A CA 1
ATOM 921 C C . VAL A 1 111 ? 7.672 1.737 -14.039 1.00 97.44 111 VAL A C 1
ATOM 923 O O . VAL A 1 111 ? 8.628 1.528 -14.786 1.00 97.44 111 VAL A O 1
ATOM 926 N N . LYS A 1 112 ? 6.689 0.841 -13.895 1.00 96.56 112 LYS A N 1
ATOM 927 C CA . LYS A 1 112 ? 6.683 -0.471 -14.567 1.00 96.56 112 LYS A CA 1
ATOM 928 C C . LYS A 1 112 ? 6.666 -0.335 -16.089 1.00 96.56 112 LYS A C 1
ATOM 930 O O . LYS A 1 112 ? 7.344 -1.106 -16.765 1.00 96.56 112 LYS A O 1
ATOM 935 N N . VAL A 1 113 ? 5.932 0.647 -16.619 1.00 96.38 113 VAL A N 1
ATOM 936 C CA . VAL A 1 113 ? 5.822 0.918 -18.064 1.00 96.38 113 VAL A CA 1
ATOM 937 C C . VAL A 1 113 ? 7.145 1.390 -18.676 1.00 96.38 113 VAL A C 1
ATOM 939 O O . VAL A 1 113 ? 7.384 1.136 -19.853 1.00 96.38 113 VAL A O 1
ATOM 942 N N . LEU A 1 114 ? 8.027 2.018 -17.892 1.00 96.81 114 LEU A N 1
ATOM 943 C CA . LEU A 1 114 ? 9.368 2.394 -18.357 1.00 96.81 114 LEU A CA 1
ATOM 944 C C . LEU A 1 114 ? 10.288 1.180 -18.523 1.00 96.81 114 LEU A C 1
ATOM 946 O O . LEU A 1 114 ? 11.191 1.216 -19.353 1.00 96.81 114 LEU A O 1
ATOM 950 N N . LEU A 1 115 ? 10.079 0.127 -17.721 1.00 96.00 115 LEU A N 1
ATOM 951 C CA . LEU A 1 115 ? 10.978 -1.027 -17.619 1.00 96.00 115 LEU A CA 1
ATOM 952 C C . LEU A 1 115 ? 10.257 -2.397 -17.731 1.00 96.00 115 LEU A C 1
ATOM 954 O O . LEU A 1 115 ? 10.370 -3.231 -16.815 1.00 96.00 115 LEU A O 1
ATOM 958 N N . PRO A 1 116 ? 9.471 -2.663 -18.797 1.00 93.12 116 PRO A N 1
ATOM 959 C CA . PRO A 1 116 ? 8.669 -3.885 -18.910 1.00 93.12 116 PRO A CA 1
ATOM 960 C C . PRO A 1 116 ? 9.502 -5.170 -19.079 1.00 93.12 116 PRO A C 1
ATOM 962 O O . PRO A 1 116 ? 9.153 -6.203 -18.500 1.00 93.12 116 PRO A O 1
ATOM 965 N N . ASP A 1 117 ? 10.618 -5.109 -19.806 1.00 90.69 117 ASP A N 1
ATOM 966 C CA . ASP A 1 117 ? 11.431 -6.252 -20.265 1.00 90.69 117 ASP A CA 1
ATOM 967 C C . ASP A 1 117 ? 12.934 -5.925 -20.262 1.00 90.69 117 ASP A C 1
ATOM 969 O O . ASP A 1 117 ? 13.311 -4.813 -19.916 1.00 90.69 117 ASP A O 1
ATOM 973 N N . PHE A 1 118 ? 13.819 -6.858 -20.630 1.00 90.88 118 PHE A N 1
ATOM 974 C CA . PHE A 1 118 ? 15.267 -6.595 -20.624 1.00 90.88 118 PHE A CA 1
ATOM 975 C C . PHE A 1 118 ? 15.710 -5.458 -21.546 1.00 90.88 118 PHE A C 1
ATOM 977 O O . PHE A 1 118 ? 16.608 -4.702 -21.168 1.00 90.88 118 PHE A O 1
ATOM 984 N N . ASP A 1 119 ? 15.107 -5.331 -22.727 1.00 91.94 119 ASP A N 1
ATOM 985 C CA . ASP A 1 119 ? 15.525 -4.345 -23.724 1.00 91.94 119 ASP A CA 1
ATOM 986 C C . ASP A 1 119 ? 15.295 -2.924 -23.211 1.00 91.94 119 ASP A C 1
ATOM 988 O O . ASP A 1 119 ? 16.151 -2.055 -23.381 1.00 91.94 119 ASP A O 1
ATOM 992 N N . SER A 1 120 ? 14.200 -2.712 -22.481 1.00 93.31 120 SER A N 1
ATOM 993 C CA . SER A 1 120 ? 13.881 -1.420 -21.874 1.00 93.31 120 SER A CA 1
ATOM 994 C C . SER A 1 120 ? 14.923 -0.910 -20.862 1.00 93.31 120 SER A C 1
ATOM 996 O O . SER A 1 120 ? 15.067 0.301 -20.705 1.00 93.31 120 SER A O 1
ATOM 998 N N . TYR A 1 121 ? 15.718 -1.788 -20.229 1.00 93.62 121 TYR A N 1
ATOM 999 C CA . TYR A 1 121 ? 16.802 -1.376 -19.315 1.00 93.62 121 TYR A CA 1
ATOM 1000 C C . TYR A 1 121 ? 18.048 -0.866 -20.047 1.00 93.62 121 TYR A C 1
ATOM 1002 O O . TYR A 1 121 ? 18.895 -0.221 -19.420 1.00 93.62 121 TYR A O 1
ATOM 1010 N N . ASN A 1 122 ? 18.181 -1.159 -21.344 1.00 94.56 122 ASN A N 1
ATOM 1011 C CA . ASN A 1 122 ? 19.266 -0.635 -22.172 1.00 94.56 122 ASN A CA 1
ATOM 1012 C C . ASN A 1 122 ? 19.006 0.814 -22.608 1.00 94.56 122 ASN A C 1
ATOM 1014 O O . ASN A 1 122 ? 19.940 1.501 -23.027 1.00 94.56 122 ASN A O 1
ATOM 1018 N N . ASP A 1 123 ? 17.764 1.290 -22.484 1.00 96.12 123 ASP A N 1
ATOM 1019 C CA . ASP A 1 123 ? 17.414 2.682 -22.720 1.00 96.12 123 ASP A CA 1
ATOM 1020 C C . ASP A 1 123 ? 17.819 3.547 -21.512 1.00 96.12 123 ASP A C 1
ATOM 1022 O O . ASP A 1 123 ? 17.313 3.412 -20.393 1.00 96.12 123 ASP A O 1
ATOM 1026 N N . ALA A 1 124 ? 18.792 4.431 -21.739 1.00 95.31 124 ALA A N 1
ATOM 1027 C CA . ALA A 1 124 ? 19.363 5.268 -20.690 1.00 95.31 124 ALA A CA 1
ATOM 1028 C C . ALA A 1 124 ? 18.357 6.282 -20.119 1.00 95.31 124 ALA A C 1
ATOM 1030 O O . ALA A 1 124 ? 18.447 6.612 -18.934 1.00 95.31 124 ALA A O 1
ATOM 1031 N N . GLU A 1 125 ? 17.416 6.763 -20.935 1.00 95.88 125 GLU A N 1
ATOM 1032 C CA . GLU A 1 125 ? 16.393 7.722 -20.521 1.00 95.88 125 GLU A CA 1
ATOM 1033 C C . GLU A 1 125 ? 15.358 7.038 -19.624 1.00 95.88 125 GLU A C 1
ATOM 1035 O O . GLU A 1 125 ? 15.145 7.480 -18.492 1.00 95.88 125 GLU A O 1
ATOM 1040 N N . ASN A 1 126 ? 14.811 5.898 -20.056 1.00 95.31 126 ASN A N 1
ATOM 1041 C CA . ASN A 1 126 ? 13.880 5.091 -19.265 1.00 95.31 126 ASN A CA 1
ATOM 1042 C C . ASN A 1 126 ? 14.487 4.695 -17.921 1.00 95.31 126 ASN A C 1
ATOM 1044 O O . ASN A 1 126 ? 13.847 4.829 -16.875 1.00 95.31 126 ASN A O 1
ATOM 1048 N N . ARG A 1 127 ? 15.750 4.252 -17.927 1.00 94.56 127 ARG A N 1
ATOM 1049 C CA . ARG A 1 127 ? 16.458 3.868 -16.704 1.00 94.56 127 ARG A CA 1
ATOM 1050 C C . ARG A 1 127 ? 16.647 5.050 -15.758 1.00 94.56 127 ARG A C 1
ATOM 1052 O O . ARG A 1 127 ? 16.450 4.892 -14.554 1.00 94.56 127 ARG A O 1
ATOM 1059 N N . PHE A 1 128 ? 17.025 6.219 -16.275 1.00 95.75 128 PHE A N 1
ATOM 1060 C CA . PHE A 1 128 ? 17.159 7.427 -15.463 1.00 95.75 128 PHE A CA 1
ATOM 1061 C C . PHE A 1 128 ? 15.820 7.815 -14.825 1.00 95.75 128 PHE A C 1
ATOM 1063 O O . PHE A 1 128 ? 15.752 7.963 -13.606 1.00 95.75 128 PHE A O 1
ATOM 1070 N N . LEU A 1 129 ? 14.749 7.889 -15.621 1.00 96.19 129 LEU A N 1
ATOM 1071 C CA . LEU A 1 129 ? 13.411 8.238 -15.143 1.00 96.19 129 LEU A CA 1
ATOM 1072 C C . LEU A 1 129 ? 12.898 7.248 -14.093 1.00 96.19 129 LEU A C 1
ATOM 1074 O O . LEU A 1 129 ? 12.375 7.659 -13.058 1.00 96.19 129 LEU A O 1
ATOM 1078 N N . ALA A 1 130 ? 13.071 5.946 -14.317 1.00 96.75 130 ALA A N 1
ATOM 1079 C CA . ALA A 1 130 ? 12.646 4.927 -13.367 1.00 96.75 130 ALA A CA 1
ATOM 1080 C C . ALA A 1 130 ? 13.398 5.038 -12.030 1.00 96.75 130 ALA A C 1
ATOM 1082 O O . ALA A 1 130 ? 12.773 4.967 -10.974 1.00 96.75 130 ALA A O 1
ATOM 1083 N N . ILE A 1 131 ? 14.718 5.275 -12.061 1.00 95.69 131 ILE A N 1
ATOM 1084 C CA . ILE A 1 131 ? 15.536 5.491 -10.855 1.00 95.69 131 ILE A CA 1
ATOM 1085 C C . ILE A 1 131 ? 15.076 6.736 -10.097 1.00 95.69 131 ILE A C 1
ATOM 1087 O O . ILE A 1 131 ? 14.841 6.649 -8.893 1.00 95.69 131 ILE A O 1
ATOM 1091 N N . SER A 1 132 ? 14.902 7.868 -10.782 1.00 95.81 132 SER A N 1
ATOM 1092 C CA . SER A 1 132 ? 14.447 9.114 -10.152 1.00 95.81 132 SER A CA 1
ATOM 1093 C C . SER A 1 132 ? 13.064 8.989 -9.510 1.00 95.81 132 SER A C 1
ATOM 1095 O O . SER A 1 132 ? 12.793 9.629 -8.499 1.00 95.81 132 SER A O 1
ATOM 1097 N N . ASN A 1 133 ? 12.189 8.137 -10.048 1.00 96.06 133 ASN A N 1
ATOM 1098 C CA . ASN A 1 133 ? 10.870 7.909 -9.464 1.00 96.06 133 ASN A CA 1
ATOM 1099 C C . ASN A 1 133 ? 10.899 7.084 -8.171 1.00 96.06 133 ASN A C 1
ATOM 1101 O O . ASN A 1 133 ? 9.954 7.183 -7.396 1.00 96.06 133 ASN A O 1
ATOM 1105 N N . VAL A 1 134 ? 11.943 6.288 -7.912 1.00 95.88 134 VAL A N 1
ATOM 1106 C CA . VAL A 1 134 ? 12.011 5.391 -6.737 1.00 95.88 134 VAL A CA 1
ATOM 1107 C C . VAL A 1 134 ? 13.130 5.730 -5.751 1.00 95.88 134 VAL A C 1
ATOM 1109 O O . VAL A 1 134 ? 13.305 5.018 -4.758 1.00 95.88 134 VAL A O 1
ATOM 1112 N N . ASP A 1 135 ? 13.898 6.790 -6.007 1.00 93.38 135 ASP A N 1
ATOM 1113 C CA . ASP A 1 135 ? 14.976 7.230 -5.121 1.00 93.38 135 ASP A CA 1
ATOM 1114 C C . ASP A 1 135 ? 14.457 7.717 -3.749 1.00 93.38 135 ASP A C 1
ATOM 1116 O O . ASP A 1 135 ? 13.254 7.829 -3.506 1.00 93.38 135 ASP A O 1
ATOM 1120 N N . GLU A 1 136 ? 15.361 7.990 -2.807 1.00 91.06 136 GLU A N 1
ATOM 1121 C CA . GLU A 1 136 ? 14.992 8.387 -1.439 1.00 91.06 136 GLU A CA 1
ATOM 1122 C C . GLU A 1 136 ? 14.300 9.757 -1.344 1.00 91.06 136 GLU A C 1
ATOM 1124 O O . GLU A 1 136 ? 13.581 10.010 -0.377 1.00 91.06 136 GLU A O 1
ATOM 1129 N N . ASN A 1 137 ? 14.481 10.622 -2.345 1.00 93.12 137 ASN A N 1
ATOM 1130 C CA . ASN A 1 137 ? 13.870 11.949 -2.417 1.00 93.12 137 ASN A CA 1
ATOM 1131 C C . ASN A 1 137 ? 12.599 11.963 -3.285 1.00 93.12 137 ASN A C 1
ATOM 1133 O O . ASN A 1 137 ? 11.967 13.010 -3.438 1.00 93.12 137 ASN A O 1
ATOM 1137 N N . SER A 1 138 ? 12.228 10.816 -3.854 1.00 95.88 138 SER A N 1
ATOM 1138 C CA . SER A 1 138 ? 11.100 10.675 -4.761 1.00 95.88 138 SER A CA 1
ATOM 1139 C C . SER A 1 138 ? 9.748 10.820 -4.064 1.00 95.88 138 SER A C 1
ATOM 1141 O O . SER A 1 138 ? 9.580 10.570 -2.862 1.00 95.88 138 SER A O 1
ATOM 1143 N N . TYR A 1 139 ? 8.736 11.153 -4.866 1.00 96.38 139 TYR A N 1
ATOM 1144 C CA . TYR A 1 139 ? 7.348 11.174 -4.420 1.00 96.38 139 TYR A CA 1
ATOM 1145 C C . TYR A 1 139 ? 6.886 9.798 -3.912 1.00 96.38 139 TYR A C 1
ATOM 1147 O O . TYR A 1 139 ? 6.274 9.721 -2.847 1.00 96.38 139 TYR A O 1
ATOM 1155 N N . ILE A 1 140 ? 7.263 8.705 -4.593 1.00 97.81 140 ILE A N 1
ATOM 1156 C CA . ILE A 1 140 ? 6.977 7.329 -4.155 1.00 97.81 140 ILE A CA 1
ATOM 1157 C C . ILE A 1 140 ? 7.515 7.077 -2.744 1.00 97.81 140 ILE A C 1
ATOM 1159 O O . ILE A 1 140 ? 6.818 6.495 -1.904 1.00 97.81 140 ILE A O 1
ATOM 1163 N N . HIS A 1 141 ? 8.753 7.497 -2.462 1.00 97.69 141 HIS A N 1
ATOM 1164 C CA . HIS A 1 141 ? 9.364 7.287 -1.155 1.00 97.69 141 HIS A CA 1
ATOM 1165 C C . HIS A 1 141 ? 8.627 8.061 -0.057 1.00 97.69 141 HIS A C 1
ATOM 1167 O O . HIS A 1 141 ? 8.289 7.475 0.979 1.00 97.69 141 HIS A O 1
ATOM 1173 N N . ALA A 1 142 ? 8.347 9.346 -0.295 1.00 98.25 142 ALA A N 1
ATOM 1174 C CA . ALA A 1 142 ? 7.619 10.201 0.636 1.00 98.25 142 ALA A CA 1
ATOM 1175 C C . ALA A 1 142 ? 6.205 9.663 0.919 1.00 98.25 142 ALA A C 1
ATOM 1177 O O . ALA A 1 142 ? 5.842 9.469 2.081 1.00 98.25 142 ALA A O 1
ATOM 1178 N N . LEU A 1 143 ? 5.450 9.334 -0.134 1.00 98.44 143 LEU A N 1
ATOM 1179 C CA . LEU A 1 143 ? 4.085 8.821 -0.036 1.00 98.44 143 LEU A CA 1
ATOM 1180 C C . LEU A 1 143 ? 4.036 7.476 0.701 1.00 98.44 143 LEU A C 1
ATOM 1182 O O . LEU A 1 143 ? 3.208 7.283 1.591 1.00 98.44 143 LEU A O 1
ATOM 1186 N N . SER A 1 144 ? 4.974 6.569 0.407 1.00 98.31 144 SER A N 1
ATOM 1187 C CA . SER A 1 144 ? 5.089 5.289 1.119 1.00 98.31 144 SER A CA 1
ATOM 1188 C C . SER A 1 144 ? 5.301 5.495 2.620 1.00 98.31 144 SER A C 1
ATOM 1190 O O . SER A 1 144 ? 4.669 4.827 3.435 1.00 98.31 144 SER A O 1
ATOM 1192 N N . ASN A 1 145 ? 6.182 6.421 3.010 1.00 98.38 145 ASN A N 1
ATOM 1193 C CA . ASN A 1 145 ? 6.457 6.690 4.421 1.00 98.38 145 ASN A CA 1
ATOM 1194 C C . ASN A 1 145 ? 5.239 7.303 5.125 1.00 98.38 145 ASN A C 1
ATOM 1196 O O . ASN A 1 145 ? 4.932 6.923 6.255 1.00 98.38 145 ASN A O 1
ATOM 1200 N N . GLU A 1 146 ? 4.519 8.200 4.450 1.00 98.62 146 GLU A N 1
ATOM 1201 C CA . GLU A 1 146 ? 3.282 8.781 4.967 1.00 98.62 146 GLU A CA 1
ATOM 1202 C C . GLU A 1 146 ? 2.197 7.713 5.177 1.00 98.62 146 GLU A C 1
ATOM 1204 O O . GLU A 1 146 ? 1.565 7.665 6.235 1.00 98.62 146 GLU A O 1
ATOM 1209 N N . ILE A 1 147 ? 2.010 6.809 4.210 1.00 98.81 147 ILE A N 1
ATOM 1210 C CA . ILE A 1 147 ? 1.094 5.666 4.331 1.00 98.81 147 ILE A CA 1
ATOM 1211 C C . ILE A 1 147 ? 1.480 4.801 5.533 1.00 98.81 147 ILE A C 1
ATOM 1213 O O . ILE A 1 147 ? 0.630 4.495 6.367 1.00 98.81 147 ILE A O 1
ATOM 1217 N N . LEU A 1 148 ? 2.757 4.433 5.667 1.00 98.81 148 LEU A N 1
ATOM 1218 C CA . LEU A 1 148 ? 3.229 3.604 6.779 1.00 98.81 148 LEU A CA 1
ATOM 1219 C C . LEU A 1 148 ? 3.032 4.287 8.137 1.00 98.81 148 LEU A C 1
ATOM 1221 O O . LEU A 1 148 ? 2.691 3.618 9.115 1.00 98.81 148 LEU A O 1
ATOM 1225 N N . TRP A 1 149 ? 3.219 5.605 8.208 1.00 98.69 149 TRP A N 1
ATOM 1226 C CA . TRP A 1 149 ? 2.941 6.381 9.412 1.00 98.69 149 TRP A CA 1
ATOM 1227 C C . TRP A 1 149 ? 1.448 6.348 9.766 1.00 98.69 149 TRP A C 1
ATOM 1229 O O . TRP A 1 149 ? 1.102 5.964 10.884 1.00 98.69 149 TRP A O 1
ATOM 1239 N N . ASN A 1 150 ? 0.566 6.623 8.798 1.00 98.69 150 ASN A N 1
ATOM 1240 C CA . ASN A 1 150 ? -0.888 6.577 8.989 1.00 98.69 150 ASN A CA 1
ATOM 1241 C C . ASN A 1 150 ? -1.379 5.184 9.412 1.00 98.69 150 ASN A C 1
ATOM 1243 O O . ASN A 1 150 ? -2.205 5.059 10.314 1.00 98.69 150 ASN A O 1
ATOM 1247 N N . LEU A 1 151 ? -0.850 4.122 8.794 1.00 98.75 151 LEU A N 1
ATOM 1248 C CA . LEU A 1 151 ? -1.193 2.747 9.155 1.00 98.75 151 LEU A CA 1
ATOM 1249 C C . LEU A 1 151 ? -0.755 2.413 10.582 1.00 98.75 151 LEU A C 1
ATOM 1251 O O . LEU A 1 151 ? -1.518 1.795 11.318 1.00 98.75 151 LEU A O 1
ATOM 1255 N N . ASN A 1 152 ? 0.444 2.829 11.003 1.00 98.62 152 ASN A N 1
ATOM 1256 C CA . ASN A 1 152 ? 0.889 2.619 12.382 1.00 98.62 152 ASN A CA 1
ATOM 1257 C C . ASN A 1 152 ? 0.003 3.367 13.388 1.00 98.62 152 ASN A C 1
ATOM 1259 O O . ASN A 1 152 ? -0.315 2.809 14.438 1.00 98.62 152 ASN A O 1
ATOM 1263 N N . ASP A 1 153 ? -0.419 4.590 13.068 1.00 98.31 153 ASP A N 1
ATOM 1264 C CA . ASP A 1 153 ? -1.328 5.360 13.917 1.00 98.31 153 ASP A CA 1
ATOM 1265 C C . ASP A 1 153 ? -2.695 4.666 14.060 1.00 98.31 153 ASP A C 1
ATOM 1267 O O . ASP A 1 153 ? -3.147 4.401 15.176 1.00 98.31 153 ASP A O 1
ATOM 1271 N N . LEU A 1 154 ? -3.288 4.218 12.946 1.00 98.38 154 LEU A N 1
ATOM 1272 C CA . LEU A 1 154 ? -4.524 3.426 12.949 1.00 98.38 154 LEU A CA 1
ATOM 1273 C C . LEU A 1 154 ? -4.376 2.112 13.733 1.00 98.38 154 LEU A C 1
ATOM 1275 O O . LEU A 1 154 ? -5.254 1.763 14.522 1.00 98.38 154 LEU A O 1
ATOM 1279 N N . ILE A 1 155 ? -3.266 1.386 13.568 1.00 98.19 155 ILE A N 1
ATOM 1280 C CA . ILE A 1 155 ? -2.992 0.149 14.318 1.00 98.19 155 ILE A CA 1
ATOM 1281 C C . ILE A 1 155 ? -2.951 0.433 15.821 1.00 98.19 155 ILE A C 1
ATOM 1283 O O . ILE A 1 155 ? -3.577 -0.283 16.606 1.00 98.19 155 ILE A O 1
ATOM 1287 N N . ASN A 1 156 ? -2.231 1.477 16.233 1.00 97.19 156 ASN A N 1
ATOM 1288 C CA . ASN A 1 156 ? -2.113 1.858 17.638 1.00 97.19 156 ASN A CA 1
ATOM 1289 C C . ASN A 1 156 ? -3.465 2.281 18.215 1.00 97.19 156 ASN A C 1
ATOM 1291 O O . ASN A 1 156 ? -3.814 1.869 19.324 1.00 97.19 156 ASN A O 1
ATOM 1295 N N . PHE A 1 157 ? -4.251 3.030 17.442 1.00 95.12 157 PHE A N 1
ATOM 1296 C CA . PHE A 1 157 ? -5.612 3.395 17.805 1.00 95.12 157 PHE A CA 1
ATOM 1297 C C . PHE A 1 157 ? -6.476 2.153 18.060 1.00 95.12 157 PHE A C 1
ATOM 1299 O O . PHE A 1 157 ? -7.073 2.034 19.131 1.00 95.12 157 PHE A O 1
ATOM 1306 N N . GLN A 1 158 ? -6.494 1.188 17.135 1.00 93.31 158 GLN A N 1
ATOM 1307 C CA . GLN A 1 158 ? -7.296 -0.032 17.283 1.00 93.31 158 GLN A CA 1
ATOM 1308 C C . GLN A 1 158 ? -6.817 -0.903 18.458 1.00 93.31 158 GLN A C 1
ATOM 1310 O O . GLN A 1 158 ? -7.637 -1.379 19.244 1.00 93.31 158 GLN A O 1
ATOM 1315 N N . LYS A 1 159 ? -5.499 -1.036 18.671 1.00 93.50 159 LYS A N 1
ATOM 1316 C CA . LYS A 1 159 ? -4.928 -1.729 19.847 1.00 93.50 159 LYS A CA 1
ATOM 1317 C C . LYS A 1 159 ? -5.333 -1.068 21.166 1.00 93.50 159 LYS A C 1
ATOM 1319 O O . LYS A 1 159 ? -5.595 -1.759 22.158 1.00 93.50 159 LYS A O 1
ATOM 1324 N N . HIS A 1 160 ? -5.401 0.263 21.190 1.00 91.31 160 HIS A N 1
ATOM 1325 C CA . HIS A 1 160 ? -5.873 1.001 22.355 1.00 91.31 160 HIS A CA 1
ATOM 1326 C C . HIS A 1 160 ? -7.360 0.739 22.623 1.00 91.31 160 HIS A C 1
ATOM 1328 O O . HIS A 1 160 ? -7.719 0.508 23.778 1.00 91.31 160 HIS A O 1
ATOM 1334 N N . GLN A 1 161 ? -8.204 0.685 21.584 1.00 86.00 161 GLN A N 1
ATOM 1335 C CA . GLN A 1 161 ? -9.615 0.305 21.735 1.00 86.00 161 GLN A CA 1
ATOM 1336 C C . GLN A 1 161 ? -9.757 -1.111 22.308 1.00 86.00 161 GLN A C 1
ATOM 1338 O O . GLN A 1 161 ? -10.444 -1.279 23.313 1.00 86.00 161 GLN A O 1
ATOM 1343 N N . THR A 1 162 ? -9.027 -2.103 21.782 1.00 80.56 162 THR A N 1
ATOM 1344 C CA . THR A 1 162 ? -9.011 -3.467 22.348 1.00 80.56 162 THR A CA 1
ATOM 1345 C C . THR A 1 162 ? -8.646 -3.460 23.835 1.00 80.56 162 THR A C 1
ATOM 1347 O O . THR A 1 162 ? -9.300 -4.108 24.651 1.00 80.56 162 THR A O 1
ATOM 1350 N N . SER A 1 163 ? -7.613 -2.700 24.207 1.00 81.31 163 SER A N 1
ATOM 1351 C CA . SER A 1 163 ? -7.105 -2.653 25.583 1.00 81.31 163 SER A CA 1
ATOM 1352 C C . SER A 1 163 ? -8.065 -1.955 26.545 1.00 81.31 163 SER A C 1
ATOM 1354 O O . SER A 1 163 ? -8.237 -2.405 27.676 1.00 81.31 163 SER A O 1
ATOM 1356 N N . LYS A 1 164 ? -8.681 -0.848 26.115 1.00 80.62 164 LYS A N 1
ATOM 1357 C CA . LYS A 1 164 ? -9.663 -0.101 26.905 1.00 80.62 164 LYS A CA 1
ATOM 1358 C C . LYS A 1 164 ? -10.884 -0.968 27.195 1.00 80.62 164 LYS A C 1
ATOM 1360 O O . LYS A 1 164 ? -11.258 -1.128 28.350 1.00 80.62 164 LYS A O 1
ATOM 1365 N N . VAL A 1 165 ? -11.430 -1.580 26.151 1.00 73.81 165 VAL A N 1
ATOM 1366 C CA . VAL A 1 165 ? -12.622 -2.419 26.245 1.00 73.81 165 VAL A CA 1
ATOM 1367 C C . VAL A 1 165 ? -12.355 -3.672 27.093 1.00 73.81 165 VAL A C 1
ATOM 1369 O O . VAL A 1 165 ? -13.199 -4.068 27.887 1.00 73.81 165 VAL A O 1
ATOM 1372 N N . SER A 1 166 ? -11.149 -4.248 27.018 1.00 71.56 166 SER A N 1
ATOM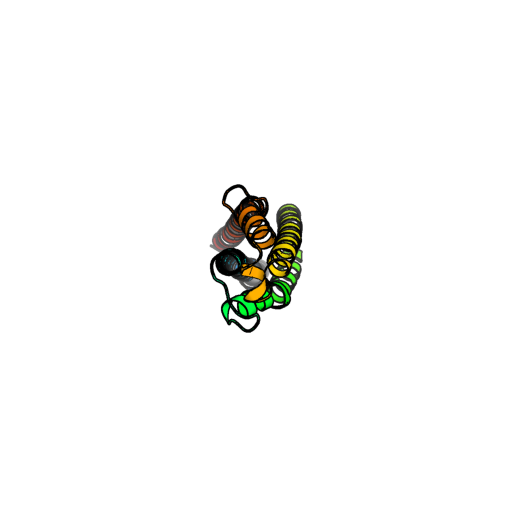 1373 C CA . SER A 1 166 ? -10.734 -5.361 27.887 1.00 71.56 166 SER A CA 1
ATOM 1374 C C . SER A 1 166 ? -10.689 -4.984 29.375 1.00 71.56 166 SER A C 1
ATOM 1376 O O . SER A 1 166 ? -11.107 -5.766 30.225 1.00 71.56 166 SER A O 1
ATOM 1378 N N . LYS A 1 167 ? -10.249 -3.761 29.703 1.00 72.62 167 LYS A N 1
ATOM 1379 C CA . LYS A 1 167 ? -10.221 -3.255 31.087 1.00 72.62 167 LYS A CA 1
ATOM 1380 C C . LYS A 1 167 ? -11.606 -2.935 31.645 1.00 72.62 167 LYS A C 1
ATOM 1382 O O . LYS A 1 167 ? -11.790 -3.056 32.844 1.00 72.62 167 LYS A O 1
ATOM 1387 N N . GLU A 1 168 ? -12.558 -2.535 30.804 1.00 65.62 168 GLU A N 1
ATOM 1388 C CA . GLU A 1 168 ? -13.954 -2.301 31.211 1.00 65.62 168 GLU A CA 1
ATOM 1389 C C . GLU A 1 168 ? -14.700 -3.606 31.561 1.00 65.62 168 GLU A C 1
ATOM 1391 O O . GLU A 1 168 ? -15.769 -3.554 32.166 1.00 65.62 168 GLU A O 1
ATOM 1396 N N . MET A 1 169 ? -14.147 -4.774 31.201 1.00 59.31 169 MET A N 1
ATOM 1397 C CA . MET A 1 169 ? -14.697 -6.093 31.546 1.00 59.31 169 MET A CA 1
ATOM 1398 C C . MET A 1 169 ? -14.184 -6.672 32.880 1.00 59.31 169 MET A C 1
ATOM 1400 O O . MET A 1 169 ? -14.702 -7.709 33.300 1.00 59.31 169 MET A O 1
ATOM 1404 N N . LEU A 1 170 ? -13.172 -6.056 33.509 1.00 52.19 170 LEU A N 1
ATOM 1405 C CA . LEU A 1 170 ? -12.585 -6.464 34.798 1.00 52.19 170 LEU A CA 1
ATOM 1406 C C . LEU A 1 170 ? -13.173 -5.650 35.955 1.00 52.19 170 LEU A C 1
ATOM 1408 O O . LEU A 1 170 ? -13.426 -6.268 37.014 1.00 52.19 170 LEU A O 1
#

Secondary structure (DSSP, 8-state):
-HHHHHHHHHHHHHHHHHHHIIIIIHHHHHHHHHHHHHHHHHHHHHHHHHHS---TT-HHHHHHHHIIIIIHHHHHHHHHHHGGGS-HHHHHHHHHHHHHHHHHHHHHHHHHHH-SSTGGGG-HHHHHHHHHHHSTTSHHHHHHHHHHHHHHHHHHHHHHHHHHHHHHT-

Foldseek 3Di:
DVVVVVVVVLVVVLVVLVCCLVPALVLLLVLLVVVLVLLVLLLVLLVCLLVDAAALPDPSNVVNCCSLPPVLVVSLVSNLVSLVPPPPVLSVLSVVLNVLSVVLVVLSVVLCVCRNHNVSCVDPVSSVVSCQCSDCPHPSNVSSVVSSVSSVVSSVVSVVVSVVSVVVSD